Protein AF-A0A7Z9VPX8-F1 (afdb_monomer_lite)

Sequence (142 aa):
NAARGGVIKEKIWEKTQTMVNIIDCWENEPNINQNLQEGAYWATPHIAGHSVDAKFMGSFMVYEALCDFSGQEQNKSIVNLINPGVLTVKQDNLKDTLNEIYDFKQDTLAIKNIGNFEDYRRNYPIRYEWHHYNSKTPLPII

pLDDT: mean 93.7, std 5.19, range [56.59, 98.25]

Foldseek 3Di:
DLPEAPPDDVVVVLVDDDPAAAEAYHNDPLPHDPSCLVRHPAYALSCPQVAPVSVLVVVVVVVVVVCVVVVHDDDPVSVCPPPPDEAEDDDQDAVVSVCSLPPRVVRSVQCVPSVRSVVCNVVPDHHHDPVSYDDNDDYDDD

Radius of gyration: 18.37 Å; chains: 1; bounding box: 43×24×49 Å

Secondary structure (DSSP, 8-state):
--S-TTSS-HHHHTTS--S--EES--TTTTS--HHHHHH-SEE-SS-TT--HHHHHHHHHHHHHHHHHHHTPPP-TTGGGS-----EE---SSHHHHHHHH--HHHHHHHTSSGGGHHHHHHTPPP---GGGEE-SSPPPP-

Structure (mmCIF, N/CA/C/O backbone):
data_AF-A0A7Z9VPX8-F1
#
_entry.id   AF-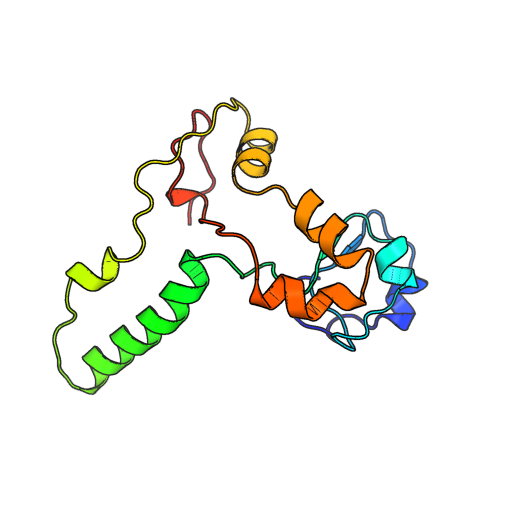A0A7Z9VPX8-F1
#
loop_
_atom_site.group_PDB
_atom_site.id
_atom_site.type_symbol
_atom_site.label_atom_id
_atom_site.label_alt_id
_atom_site.label_comp_id
_atom_site.label_asym_id
_atom_site.label_entity_id
_atom_site.label_seq_id
_atom_site.pdbx_PDB_ins_code
_atom_site.Cartn_x
_atom_site.Cartn_y
_atom_site.Cartn_z
_atom_site.occupancy
_atom_site.B_iso_or_equiv
_atom_site.auth_seq_id
_atom_site.auth_comp_id
_atom_site.auth_asym_id
_atom_site.auth_atom_id
_atom_site.pdbx_PDB_model_num
ATOM 1 N N . ASN A 1 1 ? -6.926 -8.565 5.972 1.00 96.62 1 ASN A N 1
ATOM 2 C CA . ASN A 1 1 ? -7.311 -8.862 4.578 1.00 96.62 1 ASN A CA 1
ATOM 3 C C . ASN A 1 1 ? -6.753 -7.779 3.671 1.00 96.62 1 ASN A C 1
ATOM 5 O O . ASN A 1 1 ? -7.276 -6.675 3.704 1.00 96.62 1 ASN A O 1
ATOM 9 N N . ALA A 1 2 ? -5.711 -8.092 2.902 1.00 97.31 2 ALA A N 1
ATOM 10 C CA . ALA A 1 2 ? -5.146 -7.208 1.874 1.00 97.31 2 ALA A CA 1
ATOM 11 C C . ALA A 1 2 ? -5.084 -7.906 0.502 1.00 97.31 2 ALA A C 1
ATOM 13 O O . ALA A 1 2 ? -4.229 -7.607 -0.322 1.00 97.31 2 ALA A O 1
ATOM 14 N N . ALA A 1 3 ? -5.943 -8.911 0.297 1.00 96.88 3 ALA A N 1
ATOM 15 C CA . ALA A 1 3 ? -6.015 -9.647 -0.958 1.00 96.88 3 ALA A CA 1
ATOM 16 C C . ALA A 1 3 ? -7.062 -9.018 -1.885 1.00 96.88 3 ALA A C 1
ATOM 18 O O . ALA A 1 3 ? -6.723 -8.333 -2.845 1.00 96.88 3 ALA A O 1
ATOM 19 N N . ARG A 1 4 ? -8.347 -9.262 -1.601 1.00 97.25 4 ARG A N 1
ATOM 20 C CA . ARG A 1 4 ? -9.498 -8.698 -2.318 1.00 97.25 4 ARG A CA 1
ATOM 21 C C . ARG A 1 4 ? -10.700 -8.571 -1.385 1.00 97.25 4 ARG A C 1
ATOM 23 O O . ARG A 1 4 ? -10.816 -9.307 -0.398 1.00 97.25 4 ARG A O 1
ATOM 30 N N . GLY A 1 5 ? -11.613 -7.671 -1.739 1.00 95.81 5 GLY A N 1
ATOM 31 C CA . GLY A 1 5 ? -12.976 -7.680 -1.220 1.00 95.81 5 GLY A CA 1
ATOM 32 C C . GLY A 1 5 ? -13.670 -9.012 -1.498 1.00 95.81 5 GLY A C 1
ATOM 33 O O . GLY A 1 5 ? -13.360 -9.685 -2.481 1.00 95.81 5 GLY A O 1
ATOM 34 N N . GLY A 1 6 ? -14.577 -9.430 -0.616 1.00 95.06 6 GLY A N 1
ATOM 35 C CA . GLY A 1 6 ? -15.376 -10.650 -0.801 1.00 95.06 6 GLY A CA 1
ATOM 36 C C . GLY A 1 6 ? -14.655 -11.973 -0.539 1.00 95.06 6 GLY A C 1
ATOM 37 O O . GLY A 1 6 ? -15.306 -13.015 -0.521 1.00 95.06 6 GLY A O 1
ATOM 38 N N . VAL A 1 7 ? -13.343 -11.961 -0.269 1.00 96.88 7 VAL A N 1
ATOM 39 C CA . VAL A 1 7 ? -12.621 -13.150 0.229 1.00 96.88 7 VAL A CA 1
ATOM 40 C C . VAL A 1 7 ? -13.124 -13.543 1.620 1.00 96.88 7 VAL A C 1
ATOM 42 O O . VAL A 1 7 ? -13.279 -14.725 1.921 1.00 96.88 7 VAL A O 1
ATOM 45 N N . ILE A 1 8 ? -13.404 -12.548 2.465 1.00 96.56 8 ILE A N 1
ATOM 46 C CA . ILE A 1 8 ? -13.997 -12.728 3.789 1.00 96.56 8 ILE A CA 1
ATOM 47 C C . ILE A 1 8 ? -15.382 -12.095 3.766 1.00 96.56 8 ILE A C 1
ATOM 49 O O . ILE A 1 8 ? -15.498 -10.923 3.422 1.00 96.56 8 ILE A O 1
ATOM 53 N N . LYS A 1 9 ? -16.405 -12.856 4.176 1.00 97.81 9 LYS A N 1
ATOM 54 C CA . LYS A 1 9 ? -17.779 -12.355 4.298 1.00 97.81 9 LYS A CA 1
ATOM 55 C C . LYS A 1 9 ? -17.872 -11.308 5.405 1.00 97.81 9 LYS A C 1
ATOM 57 O O . LYS A 1 9 ? -17.923 -11.679 6.581 1.00 97.81 9 LYS A O 1
ATOM 62 N N . GLU A 1 10 ? -17.948 -10.028 5.054 1.00 97.69 10 GLU A N 1
ATOM 63 C CA . GLU A 1 10 ? -17.864 -8.918 6.021 1.00 97.69 10 GLU A CA 1
ATOM 64 C C . GLU A 1 10 ? -18.954 -8.987 7.096 1.00 97.69 10 GLU A C 1
ATOM 66 O O . GLU A 1 10 ? -18.667 -8.835 8.280 1.00 97.69 10 GLU A O 1
ATOM 71 N N . LYS A 1 11 ? -20.187 -9.351 6.720 1.00 96.50 11 LYS A N 1
ATOM 72 C CA . LYS A 1 11 ? -21.306 -9.524 7.671 1.00 96.50 11 LYS A CA 1
ATOM 73 C C . LYS A 1 11 ? -21.067 -10.602 8.733 1.00 96.50 11 LYS A C 1
ATOM 75 O O . LYS A 1 11 ? -21.701 -10.572 9.788 1.00 96.50 11 LYS A O 1
ATOM 80 N N . ILE A 1 12 ? -20.238 -11.602 8.426 1.00 97.38 12 ILE A N 1
ATOM 81 C CA . ILE A 1 12 ? -19.844 -12.648 9.380 1.00 97.38 12 ILE A CA 1
ATOM 82 C C . ILE A 1 12 ? -18.670 -12.143 10.211 1.00 97.38 12 ILE A C 1
ATOM 84 O O . ILE A 1 12 ? -18.682 -12.295 11.431 1.00 97.38 12 ILE A O 1
ATOM 88 N N . TRP A 1 13 ? -17.688 -11.513 9.562 1.00 97.25 13 TRP A N 1
ATOM 89 C CA . TRP A 1 13 ? -16.504 -10.970 10.220 1.00 97.25 13 TRP A CA 1
ATOM 90 C C . TRP A 1 13 ? -16.872 -9.957 11.307 1.00 97.25 13 TRP A C 1
ATOM 92 O O . TRP A 1 13 ? -16.412 -10.094 12.433 1.00 97.25 13 TRP A O 1
ATOM 102 N N . GLU A 1 14 ? -17.795 -9.041 11.019 1.00 96.12 14 GLU A N 1
ATOM 103 C CA . GLU A 1 14 ? -18.286 -8.023 11.960 1.00 96.12 14 GLU A CA 1
ATOM 104 C C . GLU A 1 14 ? -18.816 -8.616 13.276 1.00 96.12 14 GLU A C 1
ATOM 106 O O . GLU A 1 14 ? -18.730 -7.993 14.328 1.00 96.12 14 GLU A O 1
ATOM 111 N N . LYS A 1 15 ? -19.345 -9.844 13.232 1.00 96.12 15 LYS A N 1
ATOM 112 C CA . LYS A 1 15 ? -19.927 -10.545 14.389 1.00 96.12 15 LYS A CA 1
ATOM 113 C C . LYS A 1 15 ? -18.985 -11.567 15.016 1.00 96.12 15 LYS A C 1
ATOM 115 O O . LYS A 1 15 ? -19.329 -12.188 16.020 1.00 96.12 15 LYS A O 1
ATOM 120 N N . THR A 1 16 ? -17.842 -11.808 14.389 1.00 96.56 16 THR A N 1
ATOM 121 C CA . THR A 1 16 ? -16.893 -12.831 14.814 1.00 96.56 16 THR A CA 1
ATOM 122 C C . THR A 1 16 ? -15.882 -12.206 15.758 1.00 96.56 16 THR A C 1
ATOM 124 O O . THR A 1 16 ? -15.217 -11.237 15.407 1.00 96.56 16 THR A O 1
ATOM 127 N N . GLN A 1 17 ? -15.724 -12.786 16.949 1.00 95.75 17 GLN A N 1
ATOM 128 C CA . GLN A 1 17 ? -14.695 -12.338 17.878 1.00 95.75 17 GLN A CA 1
ATOM 129 C C . GLN A 1 17 ? -13.306 -12.617 17.294 1.00 95.75 17 GLN A C 1
ATOM 131 O O . GLN A 1 17 ? -12.937 -13.763 17.034 1.00 95.75 17 GLN A O 1
ATOM 136 N N . THR A 1 18 ? -12.521 -11.561 17.138 1.00 95.56 18 THR A N 1
ATOM 137 C CA . THR A 1 18 ? -11.138 -11.602 16.655 1.00 95.56 18 THR A CA 1
ATOM 138 C C . THR A 1 18 ? -10.207 -10.955 17.672 1.00 95.56 18 THR A C 1
ATOM 140 O O . THR A 1 18 ? -10.627 -10.087 18.431 1.00 95.56 18 THR A O 1
ATOM 143 N N . MET A 1 19 ? -8.927 -11.328 17.658 1.00 96.25 19 MET A N 1
ATOM 144 C CA . MET A 1 19 ? -7.907 -10.651 18.470 1.00 96.25 19 MET A CA 1
ATOM 145 C C . MET A 1 19 ? -7.652 -9.221 17.974 1.00 96.25 19 MET A C 1
ATOM 147 O O . MET A 1 19 ? -7.640 -8.281 18.759 1.00 96.25 19 MET A O 1
ATOM 151 N N . VAL A 1 20 ? -7.432 -9.075 16.665 1.00 96.19 20 VAL A N 1
ATOM 152 C CA . VAL A 1 20 ? -7.093 -7.822 15.983 1.00 96.19 20 VAL A CA 1
ATOM 153 C C . VAL A 1 20 ? -7.597 -7.922 14.545 1.00 96.19 20 VAL A C 1
ATOM 155 O O . VAL A 1 20 ? -7.445 -8.970 13.916 1.00 96.19 20 VAL A O 1
ATOM 158 N N . ASN A 1 21 ? -8.146 -6.830 14.014 1.00 96.81 21 ASN A N 1
ATOM 159 C CA . ASN A 1 21 ? -8.573 -6.730 12.620 1.00 96.81 21 ASN A CA 1
ATOM 160 C C . ASN A 1 21 ? -7.687 -5.741 11.860 1.00 96.81 21 ASN A C 1
ATOM 162 O O . ASN A 1 21 ? -7.574 -4.583 12.252 1.00 96.81 21 ASN A O 1
ATOM 166 N N . ILE A 1 22 ? -7.073 -6.206 10.773 1.00 97.12 22 ILE A N 1
ATOM 167 C CA . ILE A 1 22 ? -6.303 -5.385 9.830 1.00 97.12 22 ILE A CA 1
ATOM 168 C C . ILE A 1 22 ? -6.934 -5.579 8.455 1.00 97.12 22 ILE A C 1
ATOM 170 O O . ILE A 1 22 ? -6.966 -6.704 7.935 1.00 97.12 22 ILE A O 1
ATOM 174 N N . ILE A 1 23 ? -7.475 -4.511 7.884 1.00 97.62 23 ILE A N 1
ATOM 175 C CA . ILE A 1 23 ? -8.331 -4.551 6.697 1.00 97.62 23 ILE A CA 1
ATOM 176 C C . ILE A 1 23 ? -7.834 -3.515 5.692 1.00 97.62 23 ILE A C 1
ATOM 178 O O . ILE A 1 23 ? -7.749 -2.340 6.014 1.00 97.62 23 ILE A O 1
ATOM 182 N N . ASP A 1 24 ? -7.510 -3.953 4.481 1.00 98.12 24 ASP A N 1
ATOM 183 C CA . ASP A 1 24 ? -7.146 -3.076 3.364 1.00 98.12 24 ASP A CA 1
ATOM 184 C C . ASP A 1 24 ? -8.142 -3.221 2.205 1.00 98.12 24 ASP A C 1
ATOM 186 O O . ASP A 1 24 ? -8.490 -2.232 1.579 1.00 98.12 24 ASP A O 1
ATOM 190 N N . CYS A 1 25 ? -8.666 -4.428 1.956 1.00 98.25 25 CYS A N 1
ATOM 191 C CA . CYS A 1 25 ? -9.658 -4.666 0.902 1.00 98.25 25 CYS A CA 1
ATOM 192 C C . CYS A 1 25 ? -11.058 -4.933 1.464 1.00 98.25 25 CYS A C 1
ATOM 194 O O . CYS A 1 25 ? -11.203 -5.725 2.405 1.00 98.25 25 CYS A O 1
ATOM 196 N N . TRP A 1 26 ? -12.075 -4.372 0.807 1.00 98.06 26 TRP A N 1
ATOM 197 C CA . TRP A 1 26 ? -13.468 -4.355 1.267 1.00 98.06 26 TRP A CA 1
ATOM 198 C C . TRP A 1 26 ? -14.430 -4.903 0.206 1.00 98.06 26 TRP A C 1
ATOM 200 O O . TRP A 1 26 ? -14.181 -4.792 -0.992 1.00 98.06 26 TRP A O 1
ATOM 210 N N . GLU A 1 27 ? -15.542 -5.509 0.618 1.00 97.88 27 GLU A N 1
ATOM 211 C CA . GLU A 1 27 ? -16.538 -6.121 -0.275 1.00 97.88 27 GLU A CA 1
ATOM 212 C C . GLU A 1 27 ? -17.157 -5.133 -1.263 1.00 97.88 27 GLU A C 1
ATOM 214 O O . GLU A 1 27 ? -17.337 -5.471 -2.430 1.00 97.88 27 GLU A O 1
ATOM 219 N N . ASN A 1 28 ? -17.485 -3.927 -0.801 1.00 96.00 28 ASN A N 1
ATOM 220 C CA . ASN A 1 28 ? -18.296 -2.967 -1.551 1.00 96.00 28 ASN A CA 1
ATOM 221 C C . ASN A 1 28 ? -17.565 -1.641 -1.797 1.00 96.00 28 ASN A C 1
ATOM 223 O O . ASN A 1 28 ? -18.181 -0.582 -1.731 1.00 96.00 28 ASN A O 1
ATOM 227 N N . GLU A 1 29 ? -16.257 -1.678 -2.069 1.00 97.25 29 GLU A N 1
ATOM 228 C CA . GLU A 1 29 ? -15.463 -0.473 -2.359 1.00 97.25 29 GLU A CA 1
ATOM 229 C C . GLU A 1 29 ? -16.123 0.419 -3.436 1.00 97.25 29 GLU A C 1
ATOM 231 O O . GLU A 1 29 ? -16.590 -0.094 -4.456 1.00 97.25 29 GLU A O 1
ATOM 236 N N . PRO A 1 30 ? -16.169 1.754 -3.246 1.00 96.12 30 PRO A N 1
ATOM 237 C CA . PRO A 1 30 ? -15.624 2.520 -2.115 1.00 96.12 30 PRO A CA 1
ATOM 238 C C . PRO A 1 30 ? -16.566 2.619 -0.895 1.00 96.12 30 PRO A C 1
ATOM 240 O O . PRO A 1 30 ? -16.213 3.224 0.114 1.00 96.12 30 PRO A O 1
ATOM 243 N N . ASN A 1 31 ? -17.763 2.032 -0.964 1.00 96.00 31 ASN A N 1
ATOM 244 C CA . ASN A 1 31 ? -18.771 2.025 0.102 1.00 96.00 31 ASN A CA 1
ATOM 245 C C . ASN A 1 31 ? -18.486 0.913 1.127 1.00 96.00 31 ASN A C 1
ATOM 247 O O . ASN A 1 31 ? -19.186 -0.099 1.196 1.00 96.00 31 ASN A O 1
ATOM 251 N N . ILE A 1 32 ? -17.420 1.091 1.902 1.00 96.88 32 ILE A N 1
ATOM 252 C CA . ILE A 1 32 ? -16.933 0.098 2.866 1.00 96.88 32 ILE A CA 1
ATOM 253 C C . ILE A 1 32 ? -17.868 -0.080 4.073 1.00 96.88 32 ILE A C 1
ATOM 255 O O . ILE A 1 32 ? -18.630 0.822 4.428 1.00 96.88 32 ILE A O 1
ATOM 259 N N . ASN A 1 33 ? -17.792 -1.234 4.742 1.00 96.75 33 ASN A N 1
ATOM 260 C CA . ASN A 1 33 ? -18.515 -1.471 5.992 1.00 96.75 33 ASN A CA 1
ATOM 261 C C . ASN A 1 33 ? -17.927 -0.625 7.140 1.00 96.75 33 ASN A C 1
ATOM 263 O O . ASN A 1 33 ? -16.862 -0.935 7.676 1.00 96.75 33 ASN A O 1
ATOM 267 N N . GLN A 1 34 ? -18.662 0.416 7.542 1.00 96.00 34 GLN A N 1
ATOM 268 C CA . GLN A 1 34 ? -18.284 1.345 8.615 1.00 96.00 34 GLN A CA 1
ATOM 269 C C . GLN A 1 34 ? -18.121 0.674 9.979 1.00 96.00 34 GLN A C 1
ATOM 271 O O . GLN A 1 34 ? -17.183 0.998 10.698 1.00 96.00 34 GLN A O 1
ATOM 276 N N . ASN A 1 35 ? -18.959 -0.308 10.318 1.00 96.00 35 ASN A N 1
ATOM 277 C CA . ASN A 1 35 ? -18.849 -1.004 11.602 1.00 96.00 35 ASN A CA 1
ATOM 278 C C . ASN A 1 35 ? -17.520 -1.767 11.694 1.00 96.00 35 ASN A C 1
ATOM 280 O O . ASN A 1 35 ? -16.844 -1.745 12.723 1.00 96.00 35 ASN A O 1
ATOM 284 N N . LEU A 1 36 ? -17.114 -2.413 10.594 1.00 96.56 36 LEU A N 1
ATOM 285 C CA . LEU A 1 36 ? -15.807 -3.064 10.507 1.00 96.56 36 LEU A CA 1
ATOM 286 C C . LEU A 1 36 ? -14.660 -2.058 10.506 1.00 96.56 36 LEU A C 1
ATOM 288 O O . LEU A 1 36 ? -13.640 -2.317 11.136 1.00 96.56 36 LEU A O 1
ATOM 292 N N . GLN A 1 37 ? -14.817 -0.926 9.823 1.00 96.94 37 GLN A N 1
ATOM 293 C CA . GLN A 1 37 ? -13.817 0.136 9.808 1.00 96.94 37 GLN A CA 1
ATOM 294 C C . GLN A 1 37 ? -13.562 0.701 11.210 1.00 96.94 37 GLN A C 1
ATOM 296 O O . GLN A 1 37 ? -12.408 0.808 11.621 1.00 96.94 37 GLN A O 1
ATOM 301 N N . GLU A 1 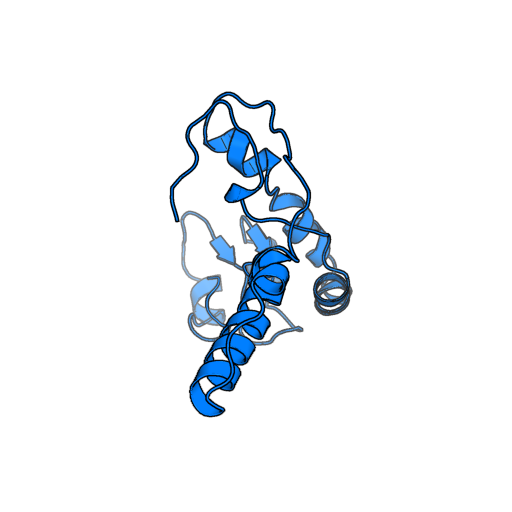38 ? -14.618 1.047 11.943 1.00 94.69 38 GLU A N 1
ATOM 302 C CA . GLU A 1 38 ? -14.532 1.614 13.292 1.00 94.69 38 GLU A CA 1
ATOM 303 C C . GLU A 1 38 ? -13.967 0.611 14.305 1.00 94.69 38 GLU A C 1
ATOM 305 O O . GLU A 1 38 ? -13.226 0.997 15.210 1.00 94.69 38 GLU A O 1
ATOM 310 N N . GLY A 1 39 ? -14.287 -0.677 14.143 1.00 94.00 39 GLY A N 1
ATOM 311 C CA . GLY A 1 39 ? -13.791 -1.759 14.996 1.00 94.00 39 GLY A CA 1
ATOM 312 C C . GLY A 1 39 ? -12.423 -2.324 14.596 1.00 94.00 39 GLY A C 1
ATOM 313 O O . GLY A 1 39 ? -11.887 -3.184 15.302 1.00 94.00 39 GLY A O 1
ATOM 314 N N . ALA A 1 40 ? -11.854 -1.901 13.466 1.00 95.75 40 ALA A N 1
ATOM 315 C CA . ALA A 1 40 ? -10.565 -2.391 13.005 1.00 95.75 40 ALA A CA 1
ATOM 316 C C . ALA A 1 40 ? -9.404 -1.722 13.746 1.00 95.75 40 ALA A C 1
ATOM 318 O O . ALA A 1 40 ? -9.427 -0.538 14.068 1.00 95.75 40 ALA A O 1
ATOM 319 N N . TYR A 1 41 ? -8.337 -2.489 13.968 1.00 95.81 41 TYR A N 1
ATOM 320 C CA . TYR A 1 41 ? -7.082 -1.939 14.471 1.00 95.81 41 TYR A CA 1
ATOM 321 C C . TYR A 1 41 ? -6.396 -1.087 13.402 1.00 95.81 41 TYR A C 1
ATOM 323 O O . TYR A 1 41 ? -5.946 0.019 13.693 1.00 95.81 41 TYR A O 1
ATOM 331 N N . TRP A 1 42 ? -6.387 -1.579 12.160 1.00 96.00 42 TRP A N 1
ATOM 332 C CA . TRP A 1 42 ? -6.006 -0.818 10.972 1.00 96.00 42 TRP A CA 1
ATOM 333 C C . TRP A 1 42 ? -7.009 -1.059 9.852 1.00 96.00 42 TRP A C 1
ATOM 335 O O . TRP A 1 42 ? -7.385 -2.201 9.577 1.00 96.00 42 TRP A O 1
ATOM 345 N N . ALA A 1 43 ? -7.413 0.027 9.207 1.00 97.06 43 ALA A N 1
ATOM 346 C CA . ALA A 1 43 ? -8.366 0.042 8.112 1.00 97.06 43 ALA A CA 1
ATOM 347 C C . ALA A 1 43 ? -7.827 0.988 7.040 1.00 97.06 43 ALA A C 1
ATOM 349 O O . ALA A 1 43 ? -7.656 2.166 7.326 1.00 97.06 43 ALA A O 1
ATOM 350 N N . THR A 1 44 ? -7.551 0.507 5.832 1.00 97.69 44 THR A N 1
ATOM 351 C CA . THR A 1 44 ? -6.930 1.301 4.758 1.00 97.69 44 THR A CA 1
ATOM 352 C C . THR A 1 44 ? -7.706 1.171 3.439 1.00 97.69 44 THR A C 1
ATOM 354 O O . THR A 1 44 ? -8.473 0.219 3.275 1.00 97.69 44 THR A O 1
ATOM 357 N N . PRO A 1 45 ? -7.587 2.135 2.501 1.00 97.31 45 PRO A N 1
ATOM 358 C CA . PRO A 1 45 ? -8.396 2.160 1.280 1.00 97.31 45 PRO A CA 1
ATOM 359 C C . PRO A 1 45 ? -7.797 1.344 0.131 1.00 97.31 45 PRO A C 1
ATOM 361 O O . PRO A 1 45 ? -7.620 1.862 -0.968 1.00 97.31 45 PRO A O 1
ATOM 364 N N . HIS A 1 46 ? -7.478 0.073 0.353 1.00 97.62 46 HIS A N 1
ATOM 365 C CA . HIS A 1 46 ? -6.954 -0.816 -0.688 1.00 97.62 46 HIS A CA 1
ATOM 366 C C . HIS A 1 46 ? -5.679 -0.257 -1.339 1.00 97.62 46 HIS A C 1
ATOM 368 O O . HIS A 1 46 ? -5.605 -0.055 -2.555 1.00 97.62 46 HIS A O 1
ATOM 374 N N . ILE A 1 47 ? -4.690 0.036 -0.495 1.00 97.06 47 ILE A N 1
ATOM 375 C CA . ILE A 1 47 ? -3.419 0.682 -0.846 1.00 97.06 47 ILE A CA 1
ATOM 376 C C . ILE A 1 47 ? -2.196 -0.145 -0.436 1.00 97.06 47 ILE A C 1
ATOM 378 O O . ILE A 1 47 ? -1.064 0.324 -0.584 1.00 97.06 47 ILE A O 1
ATOM 382 N N . ALA A 1 48 ? -2.367 -1.381 0.052 1.00 95.75 48 ALA A N 1
ATOM 383 C CA . ALA A 1 48 ? -1.240 -2.191 0.522 1.00 95.75 48 ALA A CA 1
ATOM 384 C C . ALA A 1 48 ? -0.136 -2.332 -0.544 1.00 95.75 48 ALA A C 1
ATOM 386 O O . ALA A 1 48 ? 1.045 -2.278 -0.211 1.00 95.75 48 ALA A O 1
ATOM 387 N N . GLY A 1 49 ? -0.505 -2.403 -1.828 1.00 95.06 49 GLY A N 1
ATOM 388 C CA . GLY A 1 49 ? 0.419 -2.474 -2.967 1.00 95.06 49 GLY A CA 1
ATOM 389 C C . GLY A 1 49 ? 0.777 -1.140 -3.640 1.00 95.06 49 GLY A C 1
ATOM 390 O O . GLY A 1 49 ? 1.312 -1.160 -4.740 1.00 95.06 49 GLY A O 1
ATOM 391 N N . HIS A 1 50 ? 0.463 0.025 -3.062 1.00 95.62 50 HIS A N 1
ATOM 392 C CA . HIS A 1 50 ? 0.620 1.332 -3.731 1.00 95.62 50 HIS A CA 1
ATOM 393 C C . HIS A 1 50 ? 2.039 1.949 -3.653 1.00 95.62 50 HIS A C 1
ATOM 395 O O . HIS A 1 50 ? 2.173 3.174 -3.699 1.00 95.62 50 HIS A O 1
ATOM 401 N N . SER A 1 51 ? 3.109 1.147 -3.576 1.00 95.44 51 SER A N 1
ATOM 402 C CA . SER A 1 51 ? 4.483 1.669 -3.696 1.00 95.44 51 SER A CA 1
ATOM 403 C C . SER A 1 51 ? 4.756 2.210 -5.106 1.00 95.44 51 SER A C 1
ATOM 405 O O . SER A 1 51 ? 4.143 1.789 -6.094 1.00 95.44 51 SER A O 1
ATOM 407 N N . VAL A 1 52 ? 5.691 3.157 -5.210 1.00 95.25 52 VAL A N 1
ATOM 408 C CA . VAL A 1 52 ? 6.242 3.596 -6.504 1.00 95.25 52 VAL A CA 1
ATOM 409 C C . VAL A 1 52 ? 6.860 2.402 -7.234 1.00 95.25 52 VAL A C 1
ATOM 411 O O . VAL A 1 52 ? 6.624 2.222 -8.428 1.00 95.25 52 VAL A O 1
ATOM 414 N N . ASP A 1 53 ? 7.566 1.558 -6.487 1.00 94.44 53 ASP A N 1
ATOM 415 C CA . ASP A 1 53 ? 8.181 0.313 -6.940 1.00 94.44 53 ASP A CA 1
ATOM 416 C C . ASP A 1 53 ? 7.174 -0.634 -7.590 1.00 94.44 53 ASP A C 1
ATOM 418 O O . ASP A 1 53 ? 7.353 -1.009 -8.745 1.00 94.44 53 ASP A O 1
ATOM 422 N N . ALA A 1 54 ? 6.064 -0.953 -6.917 1.00 93.69 54 ALA A N 1
ATOM 423 C CA . ALA A 1 54 ? 5.050 -1.859 -7.453 1.00 93.69 54 ALA A CA 1
ATOM 424 C C . ALA A 1 54 ? 4.366 -1.300 -8.711 1.00 93.69 54 ALA A C 1
ATOM 426 O O . ALA A 1 54 ? 4.123 -2.038 -9.670 1.00 93.69 54 ALA A O 1
ATOM 427 N N . LYS A 1 55 ? 4.085 0.011 -8.744 1.00 94.00 55 LYS A N 1
ATOM 428 C CA . LYS A 1 55 ? 3.509 0.675 -9.929 1.00 94.00 55 LYS A CA 1
ATOM 429 C C . LYS A 1 55 ? 4.452 0.599 -11.129 1.00 94.00 55 LYS A C 1
ATOM 431 O O . LYS A 1 55 ? 4.003 0.340 -12.247 1.00 94.00 55 LYS A O 1
ATOM 436 N N . PHE A 1 56 ? 5.746 0.811 -10.899 1.00 95.19 56 PHE A N 1
ATOM 437 C CA . PHE A 1 56 ? 6.767 0.670 -11.929 1.00 95.19 56 PHE A CA 1
ATOM 438 C C . PHE A 1 56 ? 6.911 -0.786 -12.374 1.00 95.19 56 PHE A C 1
ATOM 440 O O . PHE A 1 56 ? 6.819 -1.064 -13.569 1.00 95.19 56 PHE A O 1
ATOM 447 N N . MET A 1 57 ? 7.056 -1.710 -11.423 1.00 93.88 57 MET A N 1
ATOM 448 C CA . MET A 1 57 ? 7.292 -3.129 -11.678 1.00 93.88 57 MET A CA 1
ATOM 449 C C . MET A 1 57 ? 6.184 -3.745 -12.531 1.00 93.88 57 MET A C 1
ATOM 451 O O . MET A 1 57 ? 6.473 -4.462 -13.483 1.00 93.88 57 MET A O 1
ATOM 455 N N . GLY A 1 58 ? 4.918 -3.393 -12.281 1.00 93.06 58 GLY A N 1
ATOM 456 C CA . GLY A 1 58 ? 3.807 -3.865 -13.111 1.00 93.06 58 GLY A CA 1
ATOM 457 C C . GLY A 1 58 ? 3.949 -3.488 -14.592 1.00 93.06 58 GLY A C 1
ATOM 458 O O . GLY A 1 58 ? 3.660 -4.303 -15.464 1.00 93.06 58 GLY A O 1
ATOM 459 N N . SER A 1 59 ? 4.440 -2.281 -14.892 1.00 94.50 59 SER A N 1
ATOM 460 C CA . SER A 1 59 ? 4.717 -1.863 -16.276 1.00 94.50 59 SER A CA 1
ATOM 461 C C . SER A 1 59 ? 6.014 -2.473 -16.809 1.00 94.50 59 SER A C 1
ATOM 463 O O . SER A 1 59 ? 6.089 -2.836 -17.982 1.00 94.50 59 SER A O 1
ATOM 465 N N . PHE A 1 60 ? 7.025 -2.605 -15.950 1.00 95.56 60 PHE A N 1
ATOM 466 C CA . PHE A 1 60 ? 8.324 -3.166 -16.301 1.00 95.56 60 PHE A CA 1
ATOM 467 C C . PHE A 1 60 ? 8.210 -4.634 -16.728 1.00 95.56 60 PHE A C 1
ATOM 469 O O . PHE A 1 60 ? 8.707 -4.987 -17.788 1.00 95.56 60 PHE A O 1
ATOM 476 N N . MET A 1 61 ? 7.438 -5.452 -16.011 1.00 95.31 61 MET A N 1
ATOM 477 C CA . MET A 1 61 ? 7.185 -6.851 -16.386 1.00 95.31 61 MET A CA 1
ATOM 478 C C . MET A 1 61 ? 6.522 -6.983 -17.768 1.00 95.31 61 MET A C 1
ATOM 480 O O . MET A 1 61 ? 6.832 -7.892 -18.536 1.00 95.31 61 MET A O 1
ATOM 484 N N . VAL A 1 62 ? 5.603 -6.070 -18.113 1.00 96.50 62 VAL A N 1
ATOM 485 C CA . VAL A 1 62 ? 4.978 -6.036 -19.449 1.00 96.50 62 VAL A CA 1
ATOM 486 C C . VAL A 1 62 ? 5.995 -5.624 -20.512 1.00 96.50 62 VAL A C 1
ATOM 488 O O . VAL A 1 62 ? 5.994 -6.181 -21.608 1.00 96.50 62 VAL A O 1
ATOM 491 N N . TYR A 1 63 ? 6.868 -4.667 -20.195 1.00 95.75 63 TYR A N 1
ATOM 492 C CA . TYR A 1 63 ? 7.968 -4.260 -21.063 1.00 95.75 63 TYR A CA 1
ATOM 493 C C . TYR A 1 63 ? 8.935 -5.419 -21.344 1.00 95.75 63 TYR A C 1
ATOM 495 O O . TYR A 1 63 ? 9.245 -5.668 -22.508 1.00 95.75 63 TYR A O 1
ATOM 503 N N . GLU A 1 64 ? 9.348 -6.161 -20.315 1.00 95.69 64 GLU A N 1
ATOM 504 C CA . GLU A 1 64 ? 10.206 -7.343 -20.459 1.00 95.69 64 GLU A CA 1
ATOM 505 C C . GLU A 1 64 ? 9.558 -8.380 -21.380 1.00 95.69 64 GLU A C 1
ATOM 507 O O . GLU A 1 64 ? 10.152 -8.779 -22.380 1.00 95.69 64 GLU A O 1
ATOM 512 N N . ALA A 1 65 ? 8.293 -8.726 -21.118 1.00 96.88 65 ALA A N 1
ATOM 513 C CA . ALA A 1 65 ? 7.547 -9.670 -21.945 1.00 96.88 65 ALA A CA 1
ATOM 514 C C . ALA A 1 65 ? 7.403 -9.199 -23.405 1.00 96.88 65 ALA A C 1
ATOM 516 O O . ALA A 1 65 ? 7.419 -10.016 -24.327 1.00 96.88 65 ALA A O 1
ATOM 517 N N . LEU A 1 66 ? 7.267 -7.890 -23.638 1.00 97.38 66 LEU A N 1
ATOM 518 C CA . LEU A 1 66 ? 7.186 -7.317 -24.981 1.00 97.38 66 LEU A CA 1
ATOM 519 C C . LEU A 1 66 ? 8.534 -7.372 -25.715 1.00 97.38 66 LEU A C 1
ATOM 521 O O . LEU A 1 66 ? 8.560 -7.689 -26.907 1.00 97.38 66 LEU A O 1
ATOM 525 N N . CYS A 1 67 ? 9.640 -7.071 -25.033 1.00 96.81 67 CYS A N 1
ATOM 526 C CA . CYS A 1 67 ? 10.992 -7.223 -25.574 1.00 96.81 67 CYS A CA 1
ATOM 527 C C . CYS A 1 67 ? 11.244 -8.671 -26.000 1.00 96.81 67 CYS A C 1
ATOM 529 O O . CYS A 1 67 ? 11.603 -8.909 -27.155 1.00 96.81 67 CYS A O 1
ATOM 531 N N . ASP A 1 68 ? 10.936 -9.624 -25.121 1.00 97.12 68 ASP A N 1
ATOM 532 C CA . ASP A 1 68 ? 11.090 -11.053 -25.392 1.00 97.12 68 ASP A CA 1
ATOM 533 C C . ASP A 1 68 ? 10.223 -11.499 -26.577 1.00 97.12 68 ASP A C 1
ATOM 535 O O . ASP A 1 68 ? 10.701 -12.171 -27.491 1.00 97.12 68 ASP A O 1
ATOM 539 N N . PHE A 1 69 ? 8.956 -11.071 -26.615 1.00 98.25 69 PHE A N 1
ATOM 540 C CA . PHE A 1 69 ? 8.035 -11.387 -27.709 1.00 98.25 69 PHE A CA 1
ATOM 541 C C . PHE A 1 69 ? 8.482 -10.810 -29.062 1.00 98.25 69 PHE A C 1
ATOM 543 O O . PHE A 1 69 ? 8.298 -11.445 -30.100 1.00 98.25 69 PHE A O 1
ATOM 550 N N . SER A 1 70 ? 9.056 -9.606 -29.067 1.00 97.94 70 SER A N 1
ATOM 551 C CA . SER A 1 70 ? 9.469 -8.896 -30.287 1.00 97.94 70 SER A CA 1
ATOM 552 C C . SER A 1 70 ? 10.924 -9.147 -30.701 1.00 97.94 70 SER A C 1
ATOM 554 O O . SER A 1 70 ? 11.356 -8.630 -31.735 1.00 97.94 70 SER A O 1
ATOM 556 N N . GLY A 1 71 ? 11.679 -9.929 -29.921 1.00 97.50 71 GLY A N 1
ATOM 557 C CA . GLY A 1 71 ? 13.102 -10.188 -30.149 1.00 97.50 71 GLY A CA 1
ATOM 558 C C . GLY A 1 71 ? 13.986 -8.946 -29.989 1.00 97.50 71 GLY A C 1
ATOM 559 O O . GLY A 1 71 ? 15.037 -8.862 -30.621 1.00 97.50 71 GLY A O 1
ATOM 560 N N . GLN A 1 72 ? 13.546 -7.961 -29.203 1.00 96.44 72 GLN A N 1
ATOM 561 C CA . GLN A 1 72 ? 14.291 -6.732 -28.926 1.00 96.44 72 GLN A CA 1
ATOM 562 C C . GLN A 1 72 ? 15.075 -6.867 -27.621 1.00 96.44 72 GLN A C 1
ATOM 564 O O . GLN A 1 72 ? 14.564 -7.395 -26.635 1.00 96.44 72 GLN A O 1
ATOM 569 N N . GLU A 1 73 ? 16.294 -6.330 -27.581 1.00 94.88 73 GLU A N 1
ATOM 570 C CA . GLU A 1 73 ? 17.040 -6.247 -26.326 1.00 94.88 73 GLU A CA 1
ATOM 571 C C . GLU A 1 73 ? 16.406 -5.231 -25.370 1.00 94.88 73 GLU A C 1
ATOM 573 O O . GLU A 1 73 ? 15.956 -4.150 -25.766 1.00 94.88 73 GLU A O 1
ATOM 578 N N . GLN A 1 74 ? 16.411 -5.566 -24.082 1.00 93.62 74 GLN A N 1
ATOM 579 C CA . GLN A 1 74 ? 15.964 -4.652 -23.044 1.00 93.62 74 GLN A CA 1
ATOM 580 C C . GLN A 1 74 ? 16.960 -3.495 -22.863 1.00 93.62 74 GLN A C 1
ATOM 582 O O . GLN A 1 74 ? 18.178 -3.685 -22.794 1.00 93.62 74 GLN A O 1
ATOM 587 N N . ASN A 1 75 ? 16.448 -2.277 -22.701 1.00 92.12 75 ASN A N 1
ATOM 588 C CA . ASN A 1 75 ? 17.250 -1.119 -22.355 1.00 92.12 75 ASN A CA 1
ATOM 589 C C . ASN A 1 75 ? 17.585 -1.151 -20.859 1.00 92.12 75 ASN A C 1
ATOM 591 O O . ASN A 1 75 ? 16.742 -0.881 -20.003 1.00 92.12 75 ASN A O 1
ATOM 595 N N . LYS A 1 76 ? 18.861 -1.398 -20.554 1.00 86.88 76 LYS A N 1
ATOM 596 C CA . LYS A 1 76 ? 19.389 -1.481 -19.184 1.00 86.88 76 LYS A CA 1
ATOM 597 C C . LYS A 1 76 ? 19.168 -0.217 -18.349 1.00 86.88 76 LYS A C 1
ATOM 599 O O . LYS A 1 76 ? 19.218 -0.298 -17.125 1.00 86.88 76 LYS A O 1
ATOM 604 N N . SER A 1 77 ? 18.933 0.946 -18.964 1.00 89.38 77 SER A N 1
ATOM 605 C CA . SER A 1 77 ? 18.643 2.168 -18.208 1.00 89.38 77 SER A CA 1
ATOM 606 C C . SER A 1 77 ? 17.241 2.176 -17.597 1.00 89.38 77 SER A C 1
ATOM 608 O O . SER A 1 77 ? 17.041 2.843 -16.585 1.00 89.38 77 SER A O 1
ATOM 610 N N . ILE A 1 78 ? 16.290 1.422 -18.165 1.00 88.06 78 ILE A N 1
ATOM 611 C CA . ILE A 1 78 ? 14.898 1.379 -17.693 1.00 88.06 78 ILE A CA 1
ATOM 612 C C . ILE A 1 78 ? 14.824 0.780 -16.287 1.00 88.06 78 ILE A C 1
ATOM 614 O O . ILE A 1 78 ? 14.095 1.302 -15.450 1.00 88.06 78 ILE A O 1
ATOM 618 N N . VAL A 1 79 ? 15.646 -0.234 -15.995 1.00 77.06 79 VAL A N 1
ATOM 619 C CA . VAL A 1 79 ? 15.731 -0.890 -14.675 1.00 77.06 79 VAL A CA 1
ATOM 620 C C . VAL A 1 79 ? 15.994 0.115 -13.544 1.00 77.06 79 VAL A C 1
ATOM 622 O O . VAL A 1 79 ? 15.528 -0.072 -12.427 1.00 77.06 79 VAL A O 1
ATOM 625 N N . ASN A 1 80 ? 16.697 1.212 -13.837 1.00 80.12 80 ASN A N 1
ATOM 626 C CA . ASN A 1 80 ? 17.118 2.202 -12.845 1.00 80.12 80 ASN A CA 1
ATOM 627 C C . ASN A 1 80 ? 16.223 3.453 -12.798 1.00 80.12 80 ASN A C 1
ATOM 629 O O . ASN A 1 80 ? 16.630 4.467 -12.229 1.00 80.12 80 ASN A O 1
ATOM 633 N N . LEU A 1 81 ? 15.030 3.425 -13.406 1.00 87.56 81 LEU A N 1
ATOM 634 C CA . LEU A 1 81 ? 14.121 4.580 -13.400 1.00 87.56 81 LEU A CA 1
ATOM 635 C C . LEU A 1 81 ? 13.570 4.899 -12.004 1.00 87.56 81 LEU A C 1
ATOM 637 O O . LEU A 1 81 ? 13.301 6.064 -11.715 1.00 87.56 81 LEU A O 1
ATOM 641 N N . ILE A 1 82 ? 13.441 3.897 -11.130 1.00 89.69 82 ILE A N 1
ATOM 642 C CA . ILE A 1 82 ? 13.089 4.102 -9.721 1.00 89.69 82 ILE A CA 1
ATOM 643 C C . ILE A 1 82 ? 14.369 4.143 -8.893 1.00 89.69 82 ILE A C 1
ATOM 645 O O . ILE A 1 82 ? 14.880 3.121 -8.444 1.00 89.69 82 ILE A O 1
ATOM 649 N N . ASN A 1 83 ? 14.899 5.350 -8.710 1.00 87.44 83 ASN A N 1
ATOM 650 C CA . ASN A 1 83 ? 16.087 5.586 -7.902 1.00 87.44 83 ASN A CA 1
ATOM 651 C C . ASN A 1 83 ? 15.894 6.840 -7.034 1.00 87.44 83 ASN A C 1
ATOM 653 O O . ASN A 1 83 ? 16.277 7.938 -7.447 1.00 87.44 83 ASN A O 1
ATOM 657 N N . PRO A 1 84 ? 15.307 6.705 -5.831 1.00 90.50 84 PRO A N 1
ATOM 658 C CA . PRO A 1 84 ? 15.207 7.809 -4.878 1.00 90.50 84 PRO A CA 1
ATOM 659 C C . PRO A 1 84 ? 16.563 8.214 -4.270 1.00 90.50 84 PRO A C 1
ATOM 661 O O . PRO A 1 84 ? 16.611 9.109 -3.426 1.00 90.50 84 PRO A O 1
ATOM 664 N N . GLY A 1 85 ? 17.664 7.569 -4.668 1.00 87.44 85 GLY A N 1
ATOM 665 C CA . GLY A 1 85 ? 18.930 7.609 -3.951 1.00 87.44 85 GLY A CA 1
ATOM 666 C C . GLY A 1 85 ? 18.884 6.733 -2.699 1.00 87.44 85 GLY A C 1
ATOM 667 O O . GLY A 1 85 ? 18.017 5.877 -2.544 1.00 87.44 85 GLY A O 1
ATOM 668 N N . VAL A 1 86 ? 19.836 6.947 -1.791 1.00 86.06 86 VAL A N 1
ATOM 669 C CA . VAL A 1 86 ? 19.877 6.225 -0.514 1.00 86.06 86 VAL A CA 1
ATOM 670 C C . VAL A 1 86 ? 19.040 6.977 0.511 1.00 86.06 86 VAL A C 1
ATOM 672 O O . VAL A 1 86 ? 19.434 8.044 0.989 1.00 86.06 86 VAL A O 1
ATOM 675 N N . LEU A 1 87 ? 17.900 6.401 0.880 1.00 92.12 87 LEU A N 1
ATOM 676 C CA . LEU A 1 87 ? 17.092 6.889 1.992 1.00 92.12 87 LEU A CA 1
ATOM 677 C C . LEU A 1 87 ? 17.708 6.391 3.305 1.00 92.12 87 LEU A C 1
ATOM 679 O O . LEU A 1 87 ? 18.300 5.318 3.357 1.00 92.12 87 LEU A O 1
ATOM 683 N N . THR A 1 88 ? 17.630 7.177 4.378 1.00 91.25 88 THR A N 1
ATOM 684 C CA . THR A 1 88 ? 18.233 6.811 5.672 1.00 91.25 88 THR A CA 1
ATOM 685 C C . THR A 1 88 ? 17.152 6.692 6.726 1.00 91.25 88 THR A C 1
ATOM 687 O O . THR A 1 88 ? 16.364 7.621 6.889 1.00 91.25 88 THR A O 1
ATOM 690 N N . VAL A 1 89 ? 17.170 5.590 7.472 1.00 93.38 89 VAL A N 1
ATOM 691 C CA . VAL A 1 89 ? 16.360 5.407 8.682 1.00 93.38 89 VAL A CA 1
ATOM 692 C C . VAL A 1 89 ? 17.245 5.401 9.918 1.00 93.38 89 VAL A C 1
ATOM 694 O O . VAL A 1 89 ? 18.409 4.991 9.870 1.00 93.38 89 VAL A O 1
ATOM 697 N N . LYS A 1 90 ? 16.723 5.907 11.035 1.00 92.81 90 LYS A N 1
ATOM 698 C CA . LYS A 1 90 ? 17.535 6.160 12.238 1.00 92.81 90 LYS A CA 1
ATOM 699 C C . LYS A 1 90 ? 17.412 5.074 13.300 1.00 92.81 90 LYS A C 1
ATOM 701 O O . LYS A 1 90 ? 18.279 5.012 14.177 1.00 92.81 90 LYS A O 1
ATOM 706 N N . GLN A 1 91 ? 16.369 4.252 13.216 1.00 94.44 91 GLN A N 1
ATOM 707 C CA . GLN A 1 91 ? 16.057 3.235 14.219 1.00 94.44 91 GLN A CA 1
ATOM 708 C C . GLN A 1 91 ? 17.084 2.098 14.258 1.00 94.44 91 GLN A C 1
ATOM 710 O O . GLN A 1 91 ? 17.799 1.818 13.294 1.00 94.44 91 GLN A O 1
ATOM 715 N N . ASP A 1 92 ? 17.145 1.440 15.409 1.00 92.44 92 ASP A N 1
ATOM 716 C CA . ASP A 1 92 ? 18.094 0.378 15.750 1.00 92.44 92 ASP A CA 1
ATOM 717 C C . ASP A 1 92 ? 17.419 -0.974 16.028 1.00 92.44 92 ASP A C 1
ATOM 719 O O . ASP A 1 92 ? 18.087 -1.943 16.388 1.00 92.44 92 ASP A O 1
ATOM 723 N N . ASN A 1 93 ? 16.101 -1.053 15.828 1.00 94.12 93 ASN A N 1
ATOM 724 C CA . ASN A 1 93 ? 15.335 -2.287 15.891 1.00 94.12 93 ASN A CA 1
ATOM 725 C C . ASN A 1 93 ? 14.386 -2.414 14.695 1.00 94.12 93 ASN A C 1
ATOM 727 O O . ASN A 1 93 ? 13.954 -1.420 14.106 1.00 94.12 93 ASN A O 1
ATOM 731 N N . LEU A 1 94 ? 14.033 -3.655 14.351 1.00 92.69 94 LEU A N 1
ATOM 732 C CA . LEU A 1 94 ? 13.286 -3.968 13.132 1.00 92.69 94 LEU A CA 1
ATOM 733 C C . LEU A 1 94 ? 11.908 -3.299 13.099 1.00 92.69 94 LEU A C 1
ATOM 735 O O . LEU A 1 94 ? 11.520 -2.745 12.075 1.00 92.69 94 LEU A O 1
ATOM 739 N N . LYS A 1 95 ? 11.178 -3.339 14.217 1.00 93.00 95 LYS A N 1
ATOM 740 C CA . LYS A 1 95 ? 9.816 -2.806 14.301 1.00 93.00 95 LYS A CA 1
ATOM 741 C C . LYS A 1 95 ? 9.801 -1.312 14.001 1.00 93.00 95 LYS A C 1
ATOM 743 O O . LYS A 1 95 ? 9.032 -0.869 13.152 1.00 93.00 95 LYS A O 1
ATOM 748 N N . ASP A 1 96 ? 10.634 -0.546 14.691 1.00 93.56 96 ASP A N 1
ATOM 749 C CA . ASP A 1 96 ? 10.639 0.903 14.526 1.00 93.56 96 ASP A CA 1
ATOM 750 C C . ASP A 1 96 ? 11.230 1.288 13.168 1.00 93.56 96 ASP A C 1
ATOM 752 O O . ASP A 1 96 ? 10.732 2.211 12.532 1.00 93.56 96 ASP A O 1
ATOM 756 N N . THR A 1 97 ? 12.220 0.535 12.675 1.00 94.38 97 THR A N 1
ATOM 757 C CA . THR A 1 97 ? 12.762 0.708 11.319 1.00 94.38 97 THR A CA 1
ATOM 758 C C . THR A 1 97 ? 11.658 0.594 10.269 1.00 94.38 97 THR A C 1
ATOM 760 O O . THR A 1 97 ? 11.517 1.479 9.431 1.00 94.38 97 THR A O 1
ATOM 763 N N . LEU A 1 98 ? 10.844 -0.466 10.321 1.00 92.62 98 LEU A N 1
ATOM 764 C CA . LEU A 1 98 ? 9.753 -0.667 9.363 1.00 92.62 98 LEU A CA 1
ATOM 765 C C . LEU A 1 98 ? 8.670 0.411 9.495 1.00 92.62 98 LEU A C 1
ATOM 767 O O . LEU A 1 98 ? 8.154 0.859 8.478 1.00 92.62 98 LEU A O 1
ATOM 771 N N . ASN A 1 99 ? 8.376 0.876 10.714 1.00 92.56 99 ASN A N 1
ATOM 772 C CA . ASN A 1 99 ? 7.436 1.981 10.932 1.00 92.56 99 ASN A CA 1
ATOM 773 C C . ASN A 1 99 ? 7.970 3.333 10.426 1.00 92.56 99 ASN A C 1
ATOM 775 O O . ASN A 1 99 ? 7.174 4.182 10.040 1.00 92.56 99 ASN A O 1
ATOM 779 N N . GLU A 1 100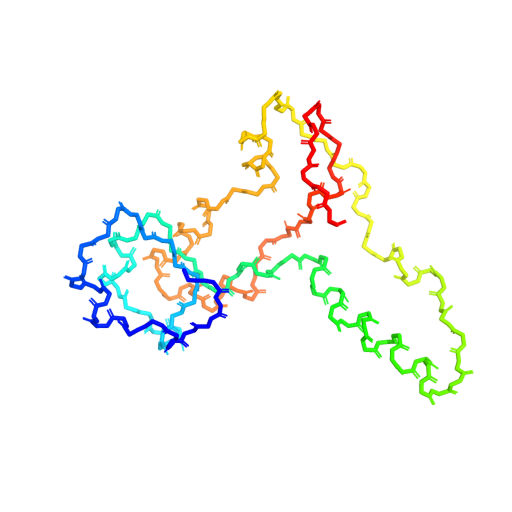 ? 9.290 3.557 10.435 1.00 93.19 100 GLU A N 1
ATOM 780 C CA . GLU A 1 100 ? 9.899 4.757 9.838 1.00 93.19 100 GLU A CA 1
ATOM 781 C C . GLU A 1 100 ? 9.868 4.693 8.303 1.00 93.19 100 GLU A C 1
ATOM 783 O O . GLU A 1 100 ? 9.632 5.711 7.656 1.00 93.19 100 GLU A O 1
ATOM 788 N N . ILE A 1 101 ? 10.055 3.503 7.718 1.00 93.12 101 ILE A N 1
ATOM 789 C CA . ILE A 1 101 ? 9.924 3.277 6.268 1.00 93.12 101 ILE A CA 1
ATOM 790 C C . ILE A 1 101 ? 8.474 3.481 5.818 1.00 93.12 101 ILE A C 1
ATOM 792 O O . ILE A 1 101 ? 8.225 4.135 4.804 1.00 93.12 101 ILE A O 1
ATOM 796 N N . TYR A 1 102 ? 7.517 2.921 6.560 1.00 92.88 102 TYR A N 1
ATOM 797 C CA . TYR A 1 102 ? 6.103 2.980 6.220 1.00 92.88 102 TYR A CA 1
ATOM 798 C C . TYR A 1 102 ? 5.208 2.995 7.469 1.00 92.88 102 TYR A C 1
ATOM 800 O O . TYR A 1 102 ? 5.005 1.976 8.131 1.00 92.88 102 TYR A O 1
ATOM 808 N N . ASP A 1 103 ? 4.623 4.163 7.757 1.00 88.75 103 ASP A N 1
ATOM 809 C CA . ASP A 1 103 ? 3.663 4.340 8.849 1.00 88.75 103 ASP A CA 1
ATOM 810 C C . ASP A 1 103 ? 2.208 4.184 8.368 1.00 88.75 103 ASP A C 1
ATOM 812 O O . ASP A 1 103 ? 1.592 5.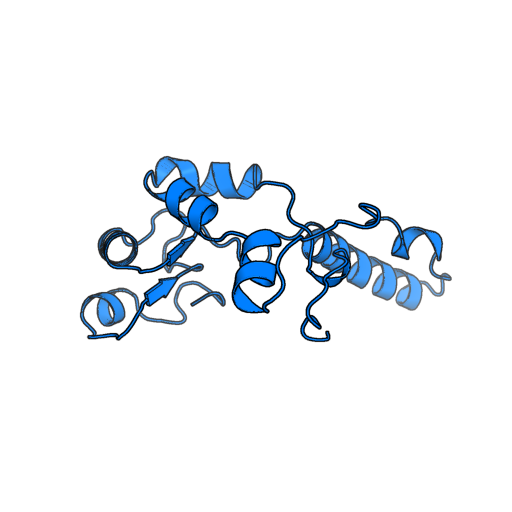115 7.843 1.00 88.75 103 ASP A O 1
ATOM 816 N N . PHE A 1 104 ? 1.624 3.015 8.638 1.00 83.94 104 PHE A N 1
ATOM 817 C CA . PHE A 1 104 ? 0.228 2.672 8.326 1.00 83.94 104 PHE A CA 1
ATOM 818 C C . PHE A 1 104 ? -0.819 3.564 9.018 1.00 83.94 104 PHE A C 1
ATOM 820 O O . PHE A 1 104 ? -2.003 3.541 8.656 1.00 83.94 104 PHE A O 1
ATOM 827 N N . LYS A 1 105 ? -0.434 4.344 10.039 1.00 91.31 105 LYS A N 1
ATOM 828 C CA . LYS A 1 105 ? -1.381 5.189 10.783 1.00 91.31 105 LYS A CA 1
ATOM 829 C C . LYS A 1 105 ? -1.988 6.269 9.902 1.00 91.31 105 LYS A C 1
ATOM 831 O O . LYS A 1 105 ? -3.174 6.556 10.056 1.00 91.31 105 LYS A O 1
ATOM 836 N N . GLN A 1 106 ? -1.211 6.861 8.995 1.00 91.00 106 GLN A N 1
ATOM 837 C CA . GLN A 1 106 ? -1.725 7.917 8.119 1.00 91.00 106 GLN A CA 1
ATOM 838 C C . GLN A 1 106 ? -2.788 7.377 7.163 1.00 91.00 106 GLN A C 1
ATOM 840 O O . GLN A 1 106 ? -3.849 7.984 7.035 1.00 91.00 106 GLN A O 1
ATOM 845 N N . ASP A 1 107 ? -2.556 6.192 6.603 1.00 95.31 107 ASP A N 1
ATOM 846 C CA . ASP A 1 107 ? -3.497 5.525 5.703 1.00 95.31 107 ASP A CA 1
ATOM 847 C C . ASP A 1 107 ? -4.818 5.198 6.416 1.00 95.31 107 ASP A C 1
ATOM 849 O O . ASP A 1 107 ? -5.897 5.327 5.838 1.00 95.31 107 ASP A O 1
ATOM 853 N N . THR A 1 108 ? -4.743 4.845 7.706 1.00 95.62 108 THR A N 1
ATOM 854 C CA . THR A 1 108 ? -5.935 4.620 8.537 1.00 95.62 108 THR A CA 1
ATOM 855 C C . THR A 1 108 ? -6.680 5.916 8.846 1.00 95.62 108 THR A C 1
ATOM 857 O O . THR A 1 108 ? -7.911 5.970 8.797 1.00 95.62 108 THR A O 1
ATOM 860 N N . LEU A 1 109 ? -5.953 6.993 9.152 1.00 94.50 109 LEU A N 1
ATOM 861 C CA . LEU A 1 109 ? -6.553 8.306 9.395 1.00 94.50 109 LEU A CA 1
ATOM 862 C C . LEU A 1 109 ? -7.240 8.860 8.145 1.00 94.50 109 LEU A C 1
ATOM 864 O O . LEU A 1 109 ? -8.293 9.486 8.271 1.00 94.50 109 LEU A O 1
ATOM 868 N N . ALA A 1 110 ? -6.677 8.604 6.963 1.00 92.12 110 ALA A N 1
ATOM 869 C CA . ALA A 1 110 ? -7.177 9.120 5.698 1.00 92.12 110 ALA A CA 1
ATOM 870 C C . ALA A 1 110 ? -8.618 8.697 5.407 1.00 92.12 110 ALA A C 1
ATOM 872 O O . ALA A 1 110 ? -9.375 9.489 4.849 1.00 92.12 110 ALA A O 1
ATOM 873 N N . ILE A 1 111 ? -9.013 7.488 5.813 1.00 93.69 111 ILE A N 1
ATOM 874 C CA . ILE A 1 111 ? -10.337 6.950 5.489 1.00 93.69 111 ILE A CA 1
ATOM 875 C C . ILE A 1 111 ? -11.361 7.094 6.602 1.00 93.69 111 ILE A C 1
ATOM 877 O O . ILE A 1 111 ? -12.516 6.737 6.384 1.00 93.69 111 ILE A O 1
ATOM 881 N N . LYS A 1 112 ? -10.999 7.670 7.761 1.00 93.19 112 LYS A N 1
ATOM 882 C CA . LYS A 1 112 ? -11.988 8.050 8.791 1.00 93.19 112 LYS A CA 1
ATOM 883 C C . LYS A 1 112 ? -13.150 8.845 8.191 1.00 93.19 112 LYS A C 1
ATOM 885 O O . LYS A 1 112 ? -14.283 8.704 8.630 1.00 93.19 112 LYS A O 1
ATOM 890 N N . ASN A 1 113 ? -12.865 9.650 7.167 1.00 93.19 113 ASN A N 1
ATOM 891 C CA . ASN A 1 113 ? -13.871 10.150 6.244 1.00 93.19 113 ASN A CA 1
ATOM 892 C C . ASN A 1 113 ? -13.920 9.255 4.994 1.00 93.19 113 ASN A C 1
ATOM 894 O O . ASN A 1 113 ? -13.034 9.336 4.145 1.00 93.19 113 ASN A O 1
ATOM 898 N N . ILE A 1 114 ? -14.976 8.456 4.838 1.00 92.19 114 ILE A N 1
ATOM 899 C CA . ILE A 1 114 ? -15.135 7.547 3.687 1.00 92.19 114 ILE A CA 1
ATOM 900 C C . ILE A 1 114 ? -15.221 8.288 2.353 1.00 92.19 114 ILE A C 1
ATOM 902 O O . ILE A 1 114 ? -14.802 7.750 1.330 1.00 92.19 114 ILE A O 1
ATOM 906 N N . GLY A 1 115 ? -15.675 9.546 2.342 1.00 94.44 115 GLY A N 1
ATOM 907 C CA . GLY A 1 115 ? -15.651 10.368 1.129 1.00 94.44 115 GLY A CA 1
ATOM 908 C C . GLY A 1 115 ? -14.243 10.534 0.541 1.00 94.44 115 GLY A C 1
ATOM 909 O O . GLY A 1 115 ? -14.106 10.826 -0.642 1.00 94.44 115 GLY A O 1
ATOM 910 N N . ASN A 1 116 ? -13.203 10.297 1.344 1.00 95.38 116 ASN A N 1
ATOM 911 C CA . ASN A 1 116 ? -11.806 10.370 0.939 1.00 95.38 116 ASN A CA 1
ATOM 912 C C . ASN A 1 116 ? -11.256 9.053 0.356 1.00 95.38 116 ASN A C 1
ATOM 914 O O . ASN A 1 116 ? -10.102 9.019 -0.056 1.00 95.38 116 ASN A O 1
ATOM 918 N N . PHE A 1 117 ? -12.034 7.963 0.321 1.00 97.25 117 PHE A N 1
ATOM 919 C CA . PHE A 1 117 ? -11.537 6.636 -0.067 1.00 97.25 117 PHE A CA 1
ATOM 920 C C . PHE A 1 117 ? -10.871 6.642 -1.452 1.00 97.25 117 PHE A C 1
ATOM 922 O O . PHE A 1 117 ? -9.717 6.253 -1.596 1.00 97.25 117 PHE A O 1
ATOM 929 N N . GLU A 1 118 ? -11.579 7.124 -2.475 1.00 97.12 118 GLU A N 1
ATOM 930 C CA . GLU A 1 118 ? -11.059 7.170 -3.848 1.00 97.12 118 GLU A CA 1
ATOM 931 C C . GLU A 1 118 ? -10.033 8.284 -4.063 1.00 97.12 118 GLU A C 1
ATOM 933 O O . GLU A 1 118 ? -9.050 8.080 -4.778 1.00 97.12 118 GLU A O 1
ATOM 938 N N . ASP A 1 119 ? -10.241 9.453 -3.451 1.00 96.94 119 ASP A N 1
ATOM 939 C CA . ASP A 1 119 ? -9.321 10.582 -3.598 1.00 96.94 119 ASP A CA 1
ATOM 940 C C . ASP A 1 119 ? -7.943 10.244 -3.018 1.00 96.94 119 ASP A C 1
ATOM 942 O O . ASP A 1 119 ? -6.923 10.398 -3.691 1.00 96.94 119 ASP A O 1
ATOM 946 N N . TYR A 1 120 ? -7.915 9.643 -1.828 1.00 96.56 120 TYR A N 1
ATOM 947 C CA . TYR A 1 120 ? -6.679 9.216 -1.188 1.00 96.56 120 TYR A CA 1
ATOM 948 C C . TYR A 1 120 ? -5.936 8.138 -1.981 1.00 96.56 120 TYR A C 1
ATOM 950 O O . TYR A 1 120 ? -4.711 8.164 -2.053 1.00 96.56 120 TYR A O 1
ATOM 958 N N . ARG A 1 121 ? -6.646 7.206 -2.632 1.00 96.44 121 ARG A N 1
ATOM 959 C CA . ARG A 1 121 ? -6.017 6.199 -3.509 1.00 96.44 121 ARG A CA 1
ATOM 960 C C . ARG A 1 121 ? -5.341 6.833 -4.716 1.00 96.44 121 ARG A C 1
ATOM 962 O O . ARG A 1 121 ? -4.244 6.416 -5.094 1.00 96.44 121 ARG A O 1
ATOM 969 N N . ARG A 1 122 ? -6.004 7.814 -5.335 1.00 96.12 122 ARG A N 1
ATOM 970 C CA . ARG A 1 122 ? -5.511 8.524 -6.527 1.00 96.12 122 ARG A CA 1
ATOM 971 C C . ARG A 1 122 ? -4.330 9.420 -6.192 1.00 96.12 122 ARG A C 1
ATOM 973 O O . ARG A 1 122 ? -3.354 9.431 -6.937 1.00 96.12 122 ARG A O 1
ATOM 980 N N . ASN A 1 123 ? -4.405 10.097 -5.053 1.00 95.75 123 ASN A N 1
ATOM 981 C CA . ASN A 1 123 ? -3.406 11.042 -4.568 1.00 95.75 123 ASN A CA 1
ATOM 982 C C . ASN A 1 123 ? -2.501 10.428 -3.485 1.00 95.75 123 ASN A C 1
ATOM 984 O O . ASN A 1 123 ? -1.985 11.151 -2.632 1.00 95.75 123 ASN A O 1
ATOM 988 N N . TYR A 1 124 ? -2.327 9.098 -3.496 1.00 96.12 124 TYR A N 1
ATOM 989 C CA . TYR A 1 124 ? -1.583 8.390 -2.455 1.00 96.12 124 TYR A CA 1
ATOM 990 C C . TYR A 1 124 ? -0.142 8.921 -2.367 1.00 96.12 124 TYR A C 1
ATOM 992 O O . TYR A 1 124 ? 0.504 9.058 -3.416 1.00 96.12 124 TYR A O 1
ATOM 1000 N N . PRO A 1 125 ? 0.372 9.217 -1.156 1.00 94.06 125 PRO A N 1
ATOM 1001 C CA . PRO A 1 125 ? 1.723 9.732 -0.980 1.00 94.06 125 PRO A CA 1
ATOM 1002 C C . PRO A 1 125 ? 2.793 8.842 -1.619 1.00 94.06 125 PRO A C 1
ATOM 1004 O O . PRO A 1 125 ? 2.624 7.633 -1.785 1.00 94.06 125 PRO A O 1
ATOM 1007 N N . ILE A 1 126 ? 3.935 9.448 -1.947 1.00 93.69 126 ILE A N 1
ATOM 1008 C CA . ILE A 1 126 ? 5.101 8.703 -2.424 1.00 93.69 126 ILE A CA 1
ATOM 1009 C C . ILE A 1 126 ? 5.558 7.750 -1.316 1.00 93.69 126 ILE A C 1
ATOM 1011 O O . ILE A 1 126 ? 5.931 8.185 -0.227 1.00 93.69 126 ILE A O 1
ATOM 1015 N N . ARG A 1 127 ? 5.558 6.453 -1.630 1.00 94.56 127 ARG A N 1
ATOM 1016 C CA . ARG A 1 127 ? 6.045 5.374 -0.772 1.00 94.56 127 ARG A CA 1
ATOM 1017 C C . ARG A 1 127 ? 7.009 4.503 -1.568 1.00 94.56 127 ARG A C 1
ATOM 1019 O O . ARG A 1 127 ? 6.627 3.991 -2.621 1.00 94.56 127 ARG A O 1
ATOM 1026 N N . TYR A 1 128 ? 8.216 4.323 -1.047 1.00 94.31 128 TYR A N 1
ATOM 1027 C CA . TYR A 1 128 ? 9.216 3.413 -1.602 1.00 94.31 128 TYR A CA 1
ATOM 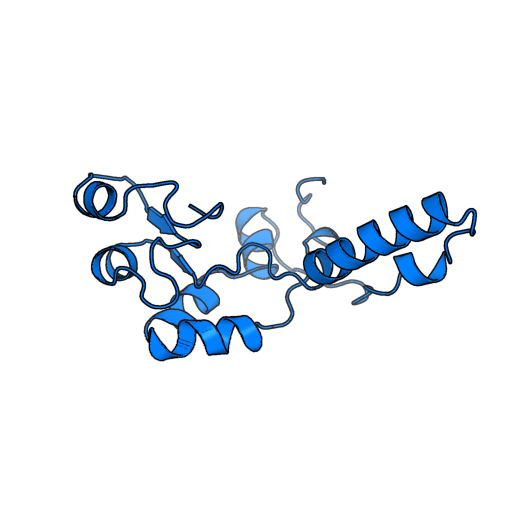1028 C C . TYR A 1 128 ? 9.284 2.124 -0.785 1.00 94.31 128 TYR A C 1
ATOM 1030 O O . TYR A 1 128 ? 8.945 2.108 0.400 1.00 94.31 128 TYR A O 1
ATOM 1038 N N . GLU A 1 129 ? 9.715 1.037 -1.412 1.00 92.75 129 GLU A N 1
ATOM 1039 C CA . GLU A 1 129 ? 9.970 -0.229 -0.726 1.00 92.75 129 GLU A CA 1
ATOM 1040 C C . GLU A 1 129 ? 11.281 -0.207 0.065 1.00 92.75 129 GLU A C 1
ATOM 1042 O O . GLU A 1 129 ? 12.183 0.602 -0.167 1.00 92.75 129 GLU A O 1
ATOM 1047 N N . TRP A 1 130 ? 11.387 -1.101 1.051 1.00 92.00 130 TRP A N 1
ATOM 1048 C CA . TRP A 1 130 ? 12.435 -1.039 2.071 1.00 92.00 130 TRP A CA 1
ATOM 1049 C C . TRP A 1 130 ? 13.861 -1.207 1.528 1.00 92.00 130 TRP A C 1
ATOM 1051 O O . TRP A 1 130 ? 14.807 -0.790 2.190 1.00 92.00 130 TRP A O 1
ATOM 1061 N N . HIS A 1 131 ? 14.042 -1.755 0.322 1.00 89.88 131 HIS A N 1
ATOM 1062 C CA . HIS A 1 131 ? 15.366 -1.949 -0.279 1.00 89.88 131 HIS A CA 1
ATOM 1063 C C . HIS A 1 131 ? 16.040 -0.631 -0.703 1.00 89.88 131 HIS A C 1
ATOM 1065 O O . HIS A 1 131 ? 17.237 -0.618 -0.978 1.00 89.88 131 HIS A O 1
ATOM 1071 N N . HIS A 1 132 ? 15.299 0.483 -0.724 1.00 92.06 132 HIS A N 1
ATOM 1072 C CA . HIS A 1 132 ? 15.843 1.831 -0.942 1.00 92.06 132 HIS A CA 1
ATOM 1073 C C . HIS A 1 132 ? 16.421 2.480 0.322 1.00 92.06 132 HIS A C 1
ATOM 1075 O O . HIS A 1 132 ? 17.014 3.560 0.249 1.00 92.06 132 HIS A O 1
ATOM 1081 N N . TYR A 1 133 ? 16.239 1.858 1.490 1.00 93.06 133 TYR A N 1
ATOM 1082 C CA . TYR A 1 133 ? 16.587 2.444 2.781 1.00 93.06 133 TYR A CA 1
ATOM 1083 C C . TYR A 1 133 ? 17.831 1.787 3.381 1.00 93.06 133 TYR A C 1
ATOM 1085 O O . TYR A 1 133 ? 17.904 0.573 3.563 1.00 93.06 133 TYR A O 1
ATOM 1093 N N . ASN A 1 134 ? 18.797 2.614 3.770 1.00 92.56 134 ASN A N 1
ATOM 1094 C CA . ASN A 1 134 ? 19.935 2.203 4.574 1.00 92.56 134 ASN A CA 1
ATOM 1095 C C . ASN A 1 134 ? 19.536 2.169 6.055 1.00 92.56 134 ASN A C 1
ATOM 1097 O O . ASN A 1 134 ? 19.231 3.212 6.644 1.00 92.56 134 ASN A O 1
ATOM 1101 N N . SER A 1 135 ? 19.550 0.974 6.646 1.00 90.94 135 SER A N 1
ATOM 1102 C CA . SER A 1 135 ? 19.193 0.729 8.044 1.00 90.94 135 SER A CA 1
ATOM 1103 C C . SER A 1 135 ? 20.354 0.120 8.823 1.00 90.94 135 SER A C 1
ATOM 1105 O O . SER A 1 135 ? 21.129 -0.678 8.300 1.00 90.94 135 SER A O 1
ATOM 1107 N N . LYS A 1 136 ? 20.441 0.457 10.116 1.00 89.69 136 LYS A N 1
ATOM 1108 C CA . LYS A 1 136 ? 21.345 -0.212 11.065 1.00 89.69 136 LYS A CA 1
ATOM 1109 C C . LYS A 1 136 ? 20.895 -1.637 11.380 1.00 89.69 136 LYS A C 1
ATOM 1111 O O . LYS A 1 136 ? 21.721 -2.476 11.732 1.00 89.69 136 LYS A O 1
ATOM 1116 N N . THR A 1 137 ? 19.591 -1.891 11.288 1.00 90.31 137 THR A N 1
ATOM 1117 C CA . THR A 1 137 ? 19.012 -3.216 11.500 1.00 90.31 137 THR A CA 1
ATOM 1118 C C . THR A 1 137 ? 18.897 -3.930 10.158 1.00 90.31 137 THR A C 1
ATOM 1120 O O . THR A 1 137 ? 18.376 -3.329 9.216 1.00 90.31 137 THR A O 1
ATOM 1123 N N . PRO A 1 138 ? 19.306 -5.207 10.054 1.00 87.81 138 PRO A N 1
ATOM 1124 C CA . PRO A 1 138 ? 19.051 -6.005 8.863 1.00 87.81 138 PRO A CA 1
ATOM 1125 C C . PRO A 1 138 ? 17.558 -6.015 8.515 1.00 87.81 138 PRO A C 1
ATOM 1127 O O . PRO A 1 138 ? 16.720 -6.380 9.343 1.00 87.81 138 PRO A O 1
ATOM 1130 N N . LEU A 1 139 ? 17.235 -5.598 7.294 1.00 87.62 139 LEU A N 1
ATOM 1131 C CA . LEU A 1 139 ? 15.879 -5.643 6.757 1.00 87.62 139 LEU A CA 1
ATOM 1132 C C . LEU A 1 139 ? 15.614 -7.022 6.133 1.00 87.62 139 LEU A C 1
ATOM 1134 O O . LEU A 1 139 ? 16.547 -7.639 5.611 1.00 87.62 139 LEU A O 1
ATOM 1138 N N . PRO A 1 140 ? 14.370 -7.532 6.194 1.00 81.38 140 PRO A N 1
ATOM 1139 C CA . PRO A 1 140 ? 14.015 -8.789 5.550 1.00 81.38 140 PRO A CA 1
ATOM 1140 C C . PRO A 1 140 ? 14.297 -8.721 4.042 1.00 81.38 140 PRO A C 1
ATOM 1142 O O . PRO A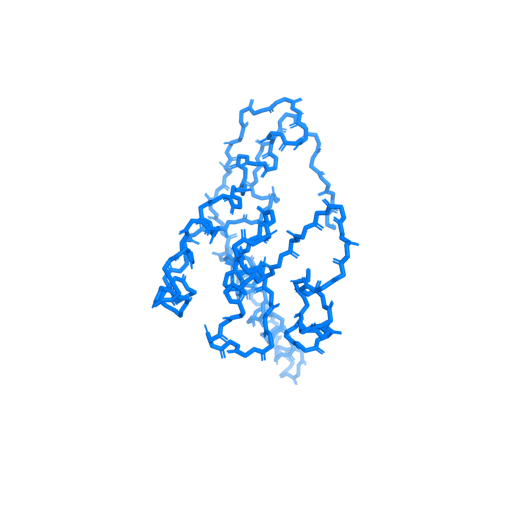 1 140 ? 13.994 -7.730 3.379 1.00 81.38 140 PRO A O 1
ATOM 1145 N N . ILE A 1 141 ? 14.922 -9.781 3.529 1.00 69.88 141 ILE A N 1
ATOM 1146 C CA . ILE A 1 141 ? 15.337 -9.908 2.128 1.00 69.88 141 ILE A CA 1
ATOM 1147 C C . ILE A 1 141 ? 14.103 -10.223 1.264 1.00 69.88 141 ILE A C 1
ATOM 1149 O O . ILE A 1 141 ? 13.221 -10.958 1.715 1.00 69.88 141 ILE A O 1
ATOM 1153 N N . ILE A 1 142 ? 14.062 -9.658 0.050 1.00 56.59 142 ILE A N 1
ATOM 1154 C CA . ILE A 1 142 ? 13.140 -10.039 -1.036 1.00 56.59 142 ILE A CA 1
ATOM 1155 C C . ILE A 1 142 ? 13.751 -11.206 -1.809 1.00 56.59 142 ILE A C 1
ATOM 1157 O O . ILE A 1 142 ? 14.938 -11.079 -2.188 1.00 56.59 142 ILE A O 1
#